Protein AF-A0A172RX46-F1 (afdb_monomer_lite)

Radius of gyration: 15.97 Å; chains: 1; bounding box: 40×30×43 Å

Structure (mmCIF, N/CA/C/O backbone):
data_AF-A0A172RX46-F1
#
_entry.id   AF-A0A172RX46-F1
#
loop_
_atom_site.group_PDB
_atom_site.id
_atom_site.type_symbol
_atom_site.label_atom_id
_atom_site.label_alt_id
_atom_site.label_comp_id
_atom_site.label_asym_id
_atom_site.label_entity_id
_atom_site.label_seq_id
_atom_site.pdbx_PDB_ins_code
_atom_site.Cartn_x
_atom_site.Cartn_y
_atom_site.Cartn_z
_atom_site.occupancy
_atom_site.B_iso_or_equiv
_atom_site.auth_seq_id
_atom_site.auth_comp_id
_atom_site.auth_asym_id
_atom_site.auth_atom_id
_atom_site.pdbx_PDB_model_num
ATOM 1 N N . MET A 1 1 ? -5.370 -1.167 21.968 1.00 82.69 1 MET A N 1
ATOM 2 C CA . MET A 1 1 ? -4.181 -1.50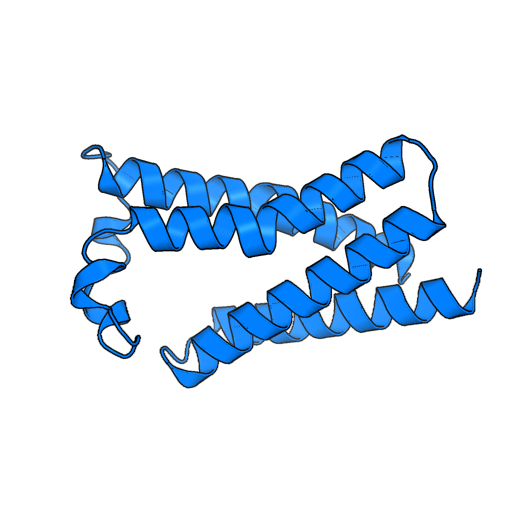6 21.149 1.00 82.69 1 MET A CA 1
ATOM 3 C C . MET A 1 1 ? -4.506 -1.566 19.650 1.00 82.69 1 MET A C 1
ATOM 5 O O . MET A 1 1 ? -3.885 -0.822 18.906 1.00 82.69 1 MET A O 1
ATOM 9 N N . ALA A 1 2 ? -5.528 -2.324 19.214 1.00 90.00 2 ALA A N 1
ATOM 10 C CA . ALA A 1 2 ? -5.932 -2.457 17.798 1.00 90.00 2 ALA A CA 1
ATOM 11 C C . ALA A 1 2 ? -6.166 -1.126 17.045 1.00 90.00 2 ALA A C 1
ATOM 13 O O . ALA A 1 2 ? -5.701 -0.969 15.918 1.00 90.00 2 ALA A O 1
ATOM 14 N N . ARG A 1 3 ? -6.812 -0.142 17.692 1.00 91.81 3 ARG A N 1
ATOM 15 C CA . ARG A 1 3 ? -7.021 1.203 17.120 1.00 91.81 3 ARG A CA 1
ATOM 16 C C . ARG A 1 3 ? -5.713 1.928 16.810 1.00 91.81 3 ARG A C 1
ATOM 18 O O . ARG A 1 3 ? -5.533 2.417 15.703 1.00 91.81 3 ARG A O 1
ATOM 25 N N . LYS A 1 4 ? -4.793 1.958 17.780 1.00 93.75 4 LYS A N 1
ATOM 26 C CA . LYS A 1 4 ? -3.480 2.606 17.633 1.00 93.75 4 LYS A CA 1
ATOM 27 C C . LYS A 1 4 ? -2.656 1.932 16.536 1.00 93.75 4 LYS A C 1
ATOM 29 O O . LYS A 1 4 ? -2.067 2.625 15.721 1.00 93.75 4 LYS A O 1
ATOM 34 N N . PHE A 1 5 ? -2.677 0.598 16.490 1.00 94.62 5 PHE A N 1
ATOM 35 C CA . PHE A 1 5 ? -1.988 -0.168 15.453 1.00 94.62 5 PHE A CA 1
ATOM 36 C C . PHE A 1 5 ? -2.542 0.116 14.051 1.00 94.62 5 PHE A C 1
ATOM 38 O O . PHE A 1 5 ? -1.775 0.431 13.152 1.00 94.62 5 PHE A O 1
ATOM 45 N N . SER A 1 6 ? -3.866 0.084 13.867 1.00 93.81 6 SER A N 1
ATOM 46 C CA . SER A 1 6 ? -4.474 0.365 12.554 1.00 93.81 6 SER A CA 1
ATOM 47 C C . SER A 1 6 ? -4.201 1.801 12.108 1.00 93.81 6 SER A C 1
ATOM 49 O O . SER A 1 6 ? -3.912 2.047 10.946 1.00 93.81 6 SER A O 1
ATOM 51 N N . TYR A 1 7 ? -4.224 2.752 13.045 1.00 95.25 7 TYR A N 1
ATOM 52 C CA . TYR A 1 7 ? -3.872 4.140 12.758 1.00 95.25 7 TYR A CA 1
ATOM 53 C C . TYR A 1 7 ? -2.400 4.300 12.351 1.00 95.25 7 TYR A C 1
ATOM 55 O O . TYR A 1 7 ? -2.109 5.006 11.390 1.00 95.25 7 TYR A O 1
ATOM 63 N N . PHE A 1 8 ? -1.485 3.609 13.039 1.00 96.62 8 PHE A N 1
ATOM 64 C CA . PHE A 1 8 ? -0.074 3.546 12.660 1.00 96.62 8 PHE A CA 1
ATOM 65 C C . PHE A 1 8 ? 0.107 2.958 11.257 1.00 96.62 8 PHE A C 1
ATOM 67 O O . PHE A 1 8 ? 0.775 3.575 10.438 1.00 96.62 8 PHE A O 1
ATOM 74 N N . MET A 1 9 ? -0.531 1.825 10.954 1.00 96.44 9 MET A N 1
ATOM 75 C CA . MET A 1 9 ? -0.455 1.190 9.633 1.00 96.44 9 MET A CA 1
ATOM 76 C C . MET A 1 9 ? -0.972 2.101 8.519 1.00 96.44 9 MET A C 1
ATOM 78 O O . MET A 1 9 ? -0.343 2.199 7.468 1.00 96.44 9 MET A O 1
ATOM 82 N N . ASN A 1 10 ? -2.071 2.817 8.770 1.00 96.50 10 ASN A N 1
ATOM 83 C CA . ASN A 1 10 ? -2.614 3.762 7.801 1.00 96.50 10 ASN A CA 1
ATOM 84 C C . ASN A 1 10 ? -1.638 4.912 7.515 1.00 96.50 10 ASN A C 1
ATOM 86 O O . ASN A 1 10 ? -1.502 5.323 6.369 1.00 96.50 10 ASN A O 1
ATOM 90 N N . TRP A 1 11 ? -0.932 5.415 8.530 1.00 96.94 11 TRP A N 1
ATOM 91 C CA . TRP A 1 11 ? 0.120 6.416 8.334 1.00 96.94 11 TRP A CA 1
ATOM 92 C C . TRP A 1 11 ? 1.350 5.846 7.634 1.00 96.94 11 TRP A C 1
ATOM 94 O O . TRP A 1 11 ? 1.847 6.453 6.690 1.00 96.94 11 TRP A O 1
ATOM 104 N N . LEU A 1 12 ? 1.813 4.675 8.067 1.00 94.88 12 LEU A N 1
ATOM 105 C CA . LEU A 1 12 ? 2.983 4.006 7.512 1.00 94.88 12 LEU A CA 1
ATOM 106 C C . LEU A 1 12 ? 2.800 3.750 6.014 1.00 94.88 12 LEU A C 1
ATOM 108 O O . LEU A 1 12 ? 3.557 4.275 5.205 1.00 94.88 12 LEU A O 1
ATOM 112 N N . ASN A 1 13 ? 1.758 3.011 5.630 1.00 93.6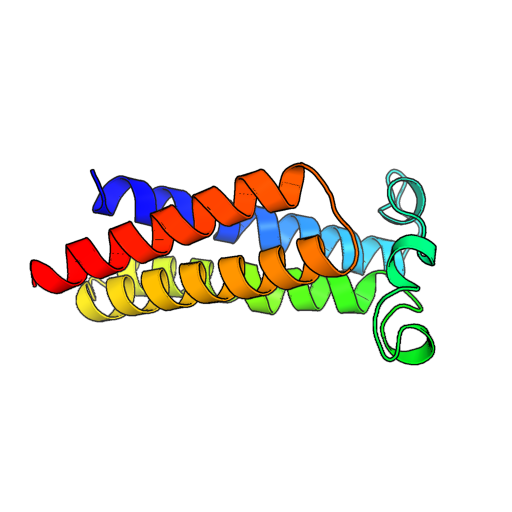9 13 ASN A N 1
ATOM 113 C CA . ASN A 1 13 ? 1.500 2.685 4.228 1.00 93.69 13 ASN A CA 1
ATOM 114 C C . ASN A 1 13 ? 0.967 3.885 3.443 1.00 93.69 13 ASN A C 1
ATOM 116 O O . ASN A 1 13 ? 1.263 4.017 2.260 1.00 93.69 13 ASN A O 1
ATOM 120 N N . GLY A 1 14 ? 0.225 4.785 4.094 1.00 93.81 14 GLY A N 1
ATOM 121 C CA . GLY A 1 14 ? -0.260 6.018 3.476 1.00 93.81 14 GLY A CA 1
ATOM 122 C C . GLY A 1 14 ? 0.848 7.016 3.133 1.00 93.81 14 GLY A C 1
ATOM 123 O O . GLY A 1 14 ? 0.605 7.904 2.327 1.00 93.81 14 GLY A O 1
ATOM 124 N N . ILE A 1 15 ? 2.051 6.874 3.700 1.00 95.06 15 ILE A N 1
ATOM 125 C CA . ILE A 1 15 ? 3.242 7.651 3.323 1.00 95.06 15 ILE A CA 1
ATOM 126 C C . ILE A 1 15 ? 4.185 6.813 2.458 1.00 95.06 15 ILE A C 1
ATOM 128 O O . ILE A 1 15 ? 4.565 7.245 1.371 1.00 95.06 15 ILE A O 1
ATOM 132 N N . LEU A 1 16 ? 4.566 5.619 2.918 1.00 94.25 16 LEU A N 1
ATOM 133 C CA . LEU A 1 16 ? 5.595 4.817 2.257 1.00 94.25 16 LEU A CA 1
ATOM 134 C C . LEU A 1 16 ? 5.160 4.345 0.872 1.00 94.25 16 LEU A C 1
ATOM 136 O O . LEU A 1 16 ? 5.935 4.481 -0.068 1.00 94.25 16 LEU A O 1
ATOM 140 N N . ALA A 1 17 ? 3.933 3.840 0.711 1.00 94.00 17 ALA A N 1
ATOM 141 C CA . ALA A 1 17 ? 3.497 3.337 -0.590 1.00 94.00 17 ALA A CA 1
ATOM 142 C C . ALA A 1 17 ? 3.406 4.456 -1.646 1.00 94.00 17 ALA A C 1
ATOM 144 O O . ALA A 1 17 ? 3.892 4.243 -2.756 1.00 94.00 17 ALA A O 1
ATOM 145 N N . PRO A 1 18 ? 2.893 5.666 -1.335 1.00 94.88 18 PRO A N 1
ATOM 146 C CA . PRO A 1 18 ? 2.983 6.784 -2.266 1.00 94.88 18 PRO A CA 1
ATOM 147 C C . PRO A 1 18 ? 4.401 7.256 -2.555 1.00 94.88 18 PRO A C 1
ATOM 149 O O . PRO A 1 18 ? 4.702 7.521 -3.712 1.00 94.88 18 PRO A O 1
ATOM 152 N N . LEU A 1 19 ? 5.272 7.358 -1.545 1.00 94.62 19 LEU A N 1
ATOM 153 C CA . LEU A 1 19 ? 6.651 7.806 -1.756 1.00 94.62 19 LEU A CA 1
ATOM 154 C C . LEU A 1 19 ? 7.438 6.813 -2.614 1.00 94.62 19 LEU A C 1
ATOM 156 O O . LEU A 1 19 ? 8.038 7.214 -3.607 1.00 94.62 19 LEU A O 1
ATOM 160 N N . CYS A 1 20 ? 7.398 5.523 -2.275 1.00 92.62 20 CYS A N 1
ATOM 161 C CA . CYS A 1 20 ? 8.049 4.475 -3.056 1.00 92.62 20 CYS A CA 1
ATOM 162 C C . CYS A 1 20 ? 7.426 4.358 -4.452 1.00 92.62 20 CYS A C 1
ATOM 164 O O . CYS A 1 20 ? 8.150 4.321 -5.440 1.00 92.62 20 CYS A O 1
ATOM 166 N N . GLY A 1 21 ? 6.094 4.383 -4.560 1.00 93.31 21 GLY A N 1
ATOM 167 C CA . GLY A 1 21 ? 5.403 4.319 -5.847 1.00 93.31 21 GLY A CA 1
ATOM 168 C C . GLY A 1 21 ? 5.735 5.506 -6.753 1.00 93.31 21 GLY A C 1
ATOM 169 O O . GLY A 1 21 ? 6.032 5.326 -7.932 1.00 93.31 21 GLY A O 1
ATOM 170 N N . ALA A 1 22 ? 5.759 6.722 -6.200 1.00 93.50 22 ALA A N 1
ATOM 171 C CA . ALA A 1 22 ? 6.153 7.928 -6.924 1.00 93.50 22 ALA A CA 1
ATOM 172 C C . ALA A 1 22 ? 7.626 7.899 -7.337 1.00 93.50 22 ALA A C 1
ATOM 174 O O . ALA A 1 22 ? 7.940 8.277 -8.462 1.00 93.50 22 ALA A O 1
ATOM 175 N N . TRP A 1 23 ? 8.517 7.410 -6.471 1.00 93.12 23 TRP A N 1
ATOM 176 C CA . TRP A 1 23 ? 9.926 7.214 -6.806 1.00 93.12 23 TRP A CA 1
ATOM 177 C C . TRP A 1 23 ? 10.088 6.249 -7.982 1.00 93.12 23 TRP A C 1
ATOM 179 O O . TRP A 1 23 ? 10.789 6.568 -8.944 1.00 93.12 23 TRP A O 1
ATOM 189 N N . MET A 1 24 ? 9.421 5.092 -7.935 1.00 92.31 24 MET A N 1
ATOM 190 C CA . MET A 1 24 ? 9.431 4.092 -9.007 1.00 92.31 24 MET A CA 1
ATOM 191 C C . MET A 1 24 ? 8.936 4.684 -10.332 1.00 92.31 24 MET A C 1
ATOM 193 O O . MET A 1 24 ? 9.591 4.528 -11.362 1.00 92.31 24 MET A O 1
ATOM 197 N N . MET A 1 25 ? 7.831 5.435 -10.299 1.00 93.88 25 MET A N 1
ATOM 198 C CA . MET A 1 25 ? 7.305 6.127 -11.479 1.00 93.88 25 MET A CA 1
ATOM 199 C C . MET A 1 25 ? 8.260 7.202 -12.005 1.00 93.88 25 MET A C 1
ATOM 201 O O . MET A 1 25 ? 8.503 7.264 -13.205 1.00 93.88 25 MET A O 1
ATOM 205 N N . ALA A 1 26 ? 8.840 8.027 -11.132 1.00 92.12 26 ALA A N 1
ATOM 206 C CA . ALA A 1 26 ? 9.783 9.066 -11.535 1.00 92.12 26 ALA A CA 1
ATOM 207 C C . ALA A 1 26 ? 11.051 8.464 -12.158 1.00 92.12 26 ALA A C 1
ATOM 209 O O . ALA A 1 26 ? 11.493 8.920 -13.206 1.00 92.12 26 ALA A O 1
ATOM 210 N N . SER A 1 27 ? 11.575 7.387 -11.571 1.00 89.88 27 SER A N 1
ATOM 211 C CA . SER A 1 27 ? 12.734 6.641 -12.083 1.00 89.88 27 SER A CA 1
ATOM 212 C C . SER A 1 27 ? 12.496 6.026 -13.464 1.00 89.88 27 SER A C 1
ATOM 214 O O . SER A 1 27 ? 13.442 5.815 -14.219 1.00 89.88 27 SER A O 1
ATOM 216 N N . ALA A 1 28 ? 11.239 5.734 -13.806 1.00 88.50 28 ALA A N 1
ATOM 217 C CA . ALA A 1 28 ? 10.864 5.253 -15.131 1.00 88.50 28 ALA A CA 1
ATOM 218 C C . ALA A 1 28 ? 10.798 6.372 -16.185 1.00 88.50 28 ALA A C 1
ATOM 220 O O . ALA A 1 28 ? 10.953 6.097 -17.371 1.00 88.50 28 ALA A O 1
ATOM 221 N N . LEU A 1 29 ? 10.552 7.619 -15.769 1.00 88.19 29 LEU A N 1
ATOM 222 C CA . LEU A 1 29 ? 10.356 8.758 -16.672 1.00 88.19 29 LEU A CA 1
ATOM 223 C C . LEU A 1 29 ? 11.610 9.621 -16.839 1.00 88.19 29 LEU A C 1
ATOM 225 O O . LEU A 1 29 ? 11.792 10.235 -17.887 1.00 88.19 29 LEU A O 1
ATOM 229 N N . VAL A 1 30 ? 12.457 9.699 -15.810 1.00 87.19 30 VAL A N 1
ATOM 230 C CA . VAL A 1 30 ? 13.660 10.538 -15.798 1.00 87.19 30 VAL A CA 1
ATOM 231 C C . VAL A 1 30 ? 14.839 9.812 -15.153 1.00 87.19 30 VAL A C 1
ATOM 233 O O . VAL A 1 30 ? 14.684 9.031 -14.215 1.00 87.19 30 VAL A O 1
ATOM 236 N N . SER A 1 31 ? 16.049 10.104 -15.632 1.00 81.88 31 SER A N 1
ATOM 237 C CA . SER A 1 31 ? 17.289 9.617 -15.026 1.00 81.88 31 SER A CA 1
ATOM 238 C C . SER A 1 31 ? 17.557 10.360 -13.715 1.00 81.88 31 SER A C 1
ATOM 240 O O . SER A 1 31 ? 18.068 11.483 -13.714 1.00 81.88 31 SER A O 1
ATOM 242 N N . LEU A 1 32 ? 17.181 9.747 -12.596 1.00 84.50 32 LEU A N 1
ATOM 243 C CA . LEU A 1 32 ? 17.473 10.270 -11.264 1.00 84.50 32 LEU A CA 1
ATOM 244 C C . LEU A 1 32 ? 18.894 9.880 -10.825 1.00 84.50 32 LEU A C 1
ATOM 246 O O . LEU A 1 32 ? 19.346 8.794 -11.177 1.00 84.50 32 LEU A O 1
ATOM 250 N N . PRO A 1 33 ? 19.575 10.702 -10.000 1.00 83.31 33 PRO A N 1
ATOM 251 C CA . PRO A 1 33 ? 20.870 10.339 -9.410 1.00 83.31 33 PRO A CA 1
ATOM 252 C C . PRO A 1 33 ? 20.813 9.074 -8.544 1.00 83.31 33 PRO A C 1
ATOM 254 O O . PRO A 1 33 ? 21.825 8.412 -8.344 1.00 83.31 33 PRO A O 1
ATOM 257 N N . LEU A 1 34 ? 19.630 8.772 -8.004 1.00 85.25 34 LEU A N 1
ATOM 258 C CA . LEU A 1 34 ? 19.329 7.550 -7.274 1.00 85.25 34 LEU A CA 1
ATOM 259 C C . LEU A 1 34 ? 18.048 6.959 -7.871 1.00 85.25 34 LEU A C 1
ATOM 261 O O . LEU A 1 34 ? 16.939 7.285 -7.443 1.00 85.25 34 LEU A O 1
ATOM 265 N N . SER A 1 35 ? 18.196 6.163 -8.928 1.00 84.12 35 SER A N 1
ATOM 266 C CA . SER A 1 35 ? 17.066 5.618 -9.675 1.00 84.12 35 SER A CA 1
ATOM 267 C C . SER A 1 35 ? 16.658 4.258 -9.135 1.00 84.12 35 SER A C 1
ATOM 269 O O . SER A 1 35 ? 17.499 3.433 -8.801 1.00 84.12 35 SER A O 1
ATOM 271 N N . TRP A 1 36 ? 15.358 3.971 -9.117 1.00 82.94 36 TRP A N 1
ATOM 272 C CA . TRP A 1 36 ? 14.872 2.624 -8.811 1.00 82.94 36 TRP A CA 1
ATOM 273 C C . TRP A 1 36 ? 15.391 1.577 -9.810 1.00 82.94 36 TRP A C 1
ATOM 275 O O . TRP A 1 36 ? 15.566 0.418 -9.444 1.00 82.94 36 TRP A O 1
ATOM 285 N N . ASN A 1 37 ? 15.708 2.002 -11.041 1.00 81.94 37 ASN A N 1
ATOM 286 C CA . ASN A 1 37 ? 16.296 1.143 -12.071 1.00 81.94 37 ASN A CA 1
ATOM 287 C C . ASN A 1 37 ? 17.672 0.588 -11.661 1.00 81.94 37 ASN A C 1
ATOM 289 O O . ASN A 1 37 ? 18.045 -0.483 -12.129 1.00 81.94 37 ASN A O 1
ATOM 293 N N . ASP A 1 38 ? 18.406 1.289 -10.787 1.00 84.56 38 ASP A N 1
ATOM 294 C CA . ASP A 1 38 ? 19.725 0.852 -10.304 1.00 84.56 38 ASP A CA 1
ATOM 295 C C . ASP A 1 38 ? 19.607 -0.180 -9.172 1.00 84.56 38 ASP A C 1
ATOM 297 O O . ASP A 1 38 ? 20.499 -1.000 -8.965 1.00 84.56 38 ASP A O 1
ATOM 301 N N . TRP A 1 39 ? 18.504 -0.132 -8.420 1.00 81.06 39 TRP A N 1
ATOM 302 C CA . TRP A 1 39 ? 18.272 -0.968 -7.239 1.00 81.06 39 TRP A CA 1
ATOM 303 C C . TRP A 1 39 ? 17.522 -2.252 -7.569 1.00 81.06 39 TRP A C 1
ATOM 305 O O . TRP A 1 39 ? 17.686 -3.256 -6.875 1.00 81.06 39 TRP A O 1
ATOM 315 N N . MET A 1 40 ? 16.681 -2.218 -8.601 1.00 83.25 40 MET A N 1
ATOM 316 C CA . MET A 1 40 ? 15.831 -3.336 -8.968 1.00 83.25 40 MET A CA 1
ATOM 317 C C . MET A 1 40 ? 15.818 -3.509 -10.490 1.00 83.25 40 MET A C 1
ATOM 319 O O . MET A 1 40 ? 15.248 -2.677 -11.197 1.00 83.25 40 MET A O 1
ATOM 323 N N . PRO A 1 41 ? 16.451 -4.567 -11.023 1.00 85.81 41 PRO A N 1
ATOM 324 C CA . PRO A 1 41 ? 16.424 -4.825 -12.453 1.00 85.81 41 PRO A CA 1
ATOM 325 C C . PRO A 1 41 ? 15.017 -5.249 -12.884 1.00 85.81 41 PRO A C 1
ATOM 327 O O . PRO A 1 41 ? 14.333 -5.982 -12.170 1.00 85.81 41 PRO A O 1
ATOM 330 N N . LEU A 1 42 ? 14.607 -4.847 -14.090 1.00 84.75 42 LEU A N 1
ATOM 331 C CA . LEU A 1 42 ? 13.290 -5.198 -14.639 1.00 84.75 42 LEU A CA 1
ATOM 332 C C . LEU A 1 42 ? 13.088 -6.713 -14.796 1.00 84.75 42 LEU A C 1
ATOM 334 O O . LEU A 1 42 ? 11.955 -7.172 -14.720 1.00 84.75 42 LEU A O 1
ATOM 338 N N . SER A 1 43 ? 14.173 -7.488 -14.914 1.00 84.38 43 SER A N 1
ATOM 339 C CA . SER A 1 43 ? 14.132 -8.958 -14.974 1.00 84.38 43 SER A CA 1
ATOM 340 C C . SER A 1 43 ? 13.507 -9.603 -13.735 1.00 84.38 43 SER A C 1
ATOM 342 O O . SER A 1 43 ? 13.118 -10.766 -13.752 1.00 84.38 43 SER A O 1
ATOM 344 N N . ILE A 1 44 ? 13.392 -8.865 -12.624 1.00 84.94 44 ILE A N 1
ATOM 345 C CA . ILE A 1 44 ? 12.669 -9.354 -11.449 1.00 84.94 44 ILE A CA 1
ATOM 346 C C . ILE A 1 44 ? 11.185 -9.605 -11.760 1.00 84.94 44 ILE A C 1
ATOM 348 O O . ILE A 1 44 ? 10.541 -10.395 -11.077 1.00 84.94 44 ILE A O 1
ATOM 352 N N . TYR A 1 45 ? 10.646 -8.942 -12.786 1.00 85.62 45 TYR A N 1
ATOM 353 C CA . TYR A 1 45 ? 9.250 -9.025 -13.188 1.00 85.62 45 TYR A CA 1
ATOM 354 C C . TYR A 1 45 ? 8.959 -10.100 -14.233 1.00 85.62 45 TYR A C 1
ATOM 356 O O . TYR A 1 45 ? 7.788 -10.342 -14.501 1.00 85.62 45 TYR A O 1
ATOM 364 N N . ASP A 1 46 ? 9.969 -10.783 -14.774 1.00 86.62 46 ASP A N 1
ATOM 365 C CA . ASP A 1 46 ? 9.798 -11.861 -15.761 1.00 86.62 46 ASP A CA 1
ATOM 366 C C . ASP A 1 46 ? 8.781 -12.947 -15.335 1.00 86.62 46 ASP A C 1
ATOM 368 O O . ASP A 1 46 ? 8.045 -13.449 -16.189 1.00 86.62 46 ASP A O 1
ATOM 372 N N . PRO A 1 47 ? 8.647 -13.301 -14.034 1.00 86.75 47 PRO A N 1
ATOM 373 C CA . PRO A 1 47 ? 7.624 -14.246 -13.585 1.00 86.75 47 PRO A CA 1
ATOM 374 C C . PRO A 1 47 ? 6.180 -13.732 -13.704 1.00 86.75 47 PRO A C 1
ATOM 376 O O . PRO A 1 47 ? 5.244 -14.529 -13.606 1.00 86.75 47 PRO A O 1
ATOM 379 N N . PHE A 1 48 ? 5.959 -12.422 -13.870 1.00 84.50 48 PHE A N 1
ATOM 380 C CA . PHE A 1 48 ? 4.614 -11.863 -13.972 1.00 84.50 48 PHE A CA 1
ATOM 381 C C . PHE A 1 48 ? 3.984 -12.143 -15.345 1.00 84.50 48 PHE A C 1
ATOM 383 O O . PHE A 1 48 ? 4.629 -12.005 -16.392 1.00 84.50 48 PHE A O 1
ATOM 390 N N . PRO A 1 49 ? 2.677 -12.467 -15.378 1.00 82.12 49 PRO A N 1
ATOM 391 C CA . PRO A 1 49 ? 1.949 -12.518 -16.634 1.00 82.12 49 PRO A CA 1
ATOM 392 C C . PRO A 1 49 ? 1.925 -11.121 -17.268 1.00 82.12 49 PRO A C 1
ATOM 394 O O . PRO A 1 49 ? 1.720 -10.121 -16.579 1.00 82.12 49 PRO A O 1
ATOM 397 N N . PHE A 1 50 ? 2.101 -11.058 -18.590 1.00 81.38 50 PHE A N 1
ATOM 398 C CA . PHE A 1 50 ? 2.150 -9.805 -19.357 1.00 81.38 50 PHE A CA 1
ATOM 399 C C . PHE A 1 50 ? 3.301 -8.856 -18.961 1.00 81.38 50 PHE A C 1
ATOM 401 O O . PHE A 1 50 ? 3.160 -7.634 -19.094 1.00 81.38 50 PHE A O 1
ATOM 408 N N . HIS A 1 51 ? 4.441 -9.395 -18.500 1.00 83.81 51 HIS A N 1
ATOM 409 C CA . HIS A 1 51 ? 5.634 -8.594 -18.192 1.00 83.81 51 HIS A CA 1
ATOM 410 C C . HIS A 1 51 ? 6.089 -7.730 -19.378 1.00 83.81 51 HIS A C 1
ATOM 412 O O . HIS A 1 51 ? 6.379 -6.549 -19.197 1.00 83.81 51 HIS A O 1
ATOM 418 N N . ASP A 1 52 ? 5.976 -8.256 -20.597 1.00 81.06 52 ASP A N 1
ATOM 419 C CA . ASP A 1 52 ? 6.293 -7.556 -21.850 1.00 81.06 52 ASP A CA 1
ATOM 420 C C . ASP A 1 52 ? 5.446 -6.301 -22.122 1.00 81.06 52 ASP A C 1
ATOM 422 O O . ASP A 1 52 ? 5.799 -5.479 -22.965 1.00 81.06 52 ASP A O 1
ATOM 426 N N . VAL A 1 53 ? 4.305 -6.148 -21.440 1.00 82.19 53 VAL A N 1
ATOM 427 C CA . VAL A 1 53 ? 3.385 -5.016 -21.631 1.00 82.19 53 VAL A CA 1
ATOM 428 C C . VAL A 1 53 ? 3.472 -4.049 -20.457 1.00 82.19 53 VAL A C 1
ATOM 430 O O . VAL A 1 53 ? 3.688 -2.852 -20.650 1.00 82.19 53 VAL A O 1
ATOM 433 N N . PHE A 1 54 ? 3.310 -4.556 -19.233 1.00 80.25 54 PHE A N 1
ATOM 434 C CA . PHE A 1 54 ? 3.197 -3.716 -18.038 1.00 80.25 54 PHE A CA 1
ATOM 435 C C . PHE A 1 54 ? 4.520 -3.513 -17.300 1.00 80.25 54 PHE A C 1
ATOM 437 O O . PHE A 1 54 ? 4.660 -2.539 -16.571 1.00 80.25 54 PHE A O 1
ATOM 444 N N . PHE A 1 55 ? 5.509 -4.380 -17.495 1.00 84.44 55 PHE A N 1
ATOM 445 C CA . PHE A 1 55 ? 6.755 -4.358 -16.726 1.00 84.44 55 PHE A CA 1
ATOM 446 C C . PHE A 1 55 ? 7.972 -3.977 -17.582 1.00 84.44 55 PHE A C 1
ATOM 448 O O . PHE A 1 55 ? 9.116 -4.207 -17.205 1.00 84.44 55 PHE A O 1
ATOM 455 N N . THR A 1 56 ? 7.726 -3.282 -18.696 1.00 82.25 56 THR A N 1
ATOM 456 C CA . THR A 1 56 ? 8.753 -2.624 -19.526 1.00 82.25 56 THR A CA 1
ATOM 457 C C . THR A 1 56 ? 9.401 -1.420 -18.835 1.00 82.25 56 THR A C 1
ATOM 459 O O . THR A 1 56 ? 10.433 -0.921 -19.277 1.00 82.25 56 THR A O 1
ATOM 462 N N . SER A 1 57 ? 8.799 -0.935 -17.745 1.00 87.56 57 SER A N 1
ATOM 463 C CA . SER A 1 57 ? 9.340 0.115 -16.886 1.00 87.56 57 SER A CA 1
ATOM 464 C C . SER A 1 57 ? 8.756 0.021 -15.473 1.00 87.56 57 SER A C 1
ATOM 466 O O . SER A 1 57 ? 7.686 -0.552 -15.262 1.00 87.56 57 SER A O 1
ATOM 468 N N . HIS A 1 58 ? 9.407 0.664 -14.500 1.00 88.19 58 HIS A N 1
ATOM 469 C CA . HIS A 1 58 ? 8.923 0.752 -13.114 1.00 88.19 58 HIS A CA 1
ATOM 470 C C . HIS A 1 58 ? 7.685 1.648 -12.929 1.00 88.19 58 HIS A C 1
ATOM 472 O O . HIS A 1 58 ? 7.181 1.780 -11.811 1.00 88.19 58 HIS A O 1
ATOM 478 N N . PHE A 1 59 ? 7.160 2.238 -14.009 1.00 91.62 59 PHE A N 1
ATOM 479 C CA . PHE A 1 59 ? 6.003 3.123 -13.948 1.00 91.62 59 PHE A CA 1
ATOM 480 C C . PHE A 1 59 ? 4.747 2.397 -13.460 1.00 91.62 59 PHE A C 1
ATOM 482 O O . PHE A 1 59 ? 4.140 2.804 -12.471 1.00 91.62 59 PHE A O 1
ATOM 489 N N . TRP A 1 60 ? 4.371 1.294 -14.110 1.00 91.44 60 TRP A N 1
ATOM 490 C CA . TRP A 1 60 ? 3.154 0.565 -13.749 1.00 91.44 60 TRP A CA 1
ATOM 491 C C . TRP A 1 60 ? 3.224 -0.087 -12.366 1.00 91.44 60 TRP A C 1
ATOM 493 O O . TRP A 1 60 ? 2.257 0.063 -11.616 1.00 91.44 60 TRP A O 1
ATOM 503 N N . PRO A 1 61 ? 4.336 -0.732 -11.962 1.00 90.56 61 PRO A N 1
ATOM 504 C CA . PRO A 1 61 ? 4.472 -1.241 -10.599 1.00 90.56 61 PRO A CA 1
ATOM 505 C C . PRO A 1 61 ? 4.395 -0.132 -9.543 1.00 90.56 61 PRO A C 1
ATOM 507 O O . PRO A 1 61 ? 3.722 -0.301 -8.526 1.00 90.56 61 PRO A O 1
ATOM 510 N N . GLY A 1 62 ? 5.016 1.026 -9.798 1.00 92.44 62 GLY A N 1
ATOM 511 C CA . GLY A 1 62 ? 4.949 2.179 -8.901 1.00 92.44 62 GLY A CA 1
ATOM 512 C C . GLY A 1 62 ? 3.533 2.743 -8.765 1.00 92.44 62 GLY A C 1
ATOM 513 O O . GLY A 1 62 ? 3.068 3.019 -7.655 1.00 92.44 62 GLY A O 1
ATOM 514 N N . LEU A 1 63 ? 2.808 2.843 -9.882 1.00 94.19 63 LEU A N 1
ATOM 515 C CA . LEU A 1 63 ? 1.405 3.248 -9.891 1.00 94.19 63 LEU A CA 1
ATOM 516 C C . LEU A 1 63 ? 0.526 2.240 -9.140 1.00 94.19 63 LEU A C 1
ATOM 518 O O . LEU A 1 63 ? -0.317 2.635 -8.335 1.00 94.19 63 LEU A O 1
ATOM 522 N N . ALA A 1 64 ? 0.741 0.943 -9.359 1.00 93.44 64 ALA A N 1
ATOM 523 C CA . ALA A 1 64 ? 0.015 -0.111 -8.665 1.00 93.44 64 ALA A CA 1
ATOM 524 C C . ALA A 1 64 ? 0.269 -0.063 -7.150 1.00 93.44 64 ALA A C 1
ATOM 526 O O . ALA A 1 64 ? -0.684 -0.143 -6.377 1.00 93.44 64 ALA A O 1
ATOM 527 N N . LEU A 1 65 ? 1.513 0.157 -6.710 1.00 93.88 65 LEU A N 1
ATOM 528 C CA . LEU A 1 65 ? 1.852 0.301 -5.291 1.00 93.88 65 LEU A CA 1
ATOM 529 C C . LEU A 1 65 ? 1.120 1.493 -4.654 1.00 93.88 65 LEU A C 1
ATOM 531 O O . LEU A 1 65 ? 0.509 1.359 -3.589 1.00 93.88 65 LEU A O 1
ATOM 535 N N . LEU A 1 66 ? 1.121 2.644 -5.333 1.00 95.31 66 LEU A N 1
ATOM 536 C CA . LEU A 1 66 ? 0.395 3.837 -4.900 1.00 95.31 66 LEU A CA 1
ATOM 537 C C . LEU A 1 66 ? -1.111 3.562 -4.771 1.00 95.31 66 LEU A C 1
ATOM 539 O O . LEU A 1 66 ? -1.709 3.890 -3.745 1.00 95.31 66 LEU A O 1
ATOM 543 N N . LEU A 1 67 ? -1.729 2.972 -5.795 1.00 94.25 67 LEU A N 1
ATOM 544 C CA . LEU A 1 67 ? -3.180 2.783 -5.855 1.00 94.25 67 LEU A CA 1
ATOM 545 C C . LEU A 1 67 ? -3.679 1.660 -4.941 1.00 94.25 67 LEU A C 1
ATOM 547 O O . LEU A 1 67 ? -4.706 1.821 -4.288 1.00 94.25 67 LEU A O 1
ATOM 551 N N . VAL A 1 68 ? -2.972 0.533 -4.884 1.00 93.81 68 VAL A N 1
ATOM 552 C CA . VAL A 1 68 ? -3.408 -0.657 -4.140 1.00 93.81 68 VAL A CA 1
ATOM 553 C C . VAL A 1 68 ? -3.057 -0.548 -2.661 1.00 93.81 68 VAL A C 1
ATOM 555 O O . VAL A 1 68 ? -3.846 -0.964 -1.821 1.00 93.81 68 VAL A O 1
ATOM 558 N N . ASN A 1 69 ? -1.907 0.037 -2.315 1.00 94.44 69 ASN A N 1
ATOM 559 C CA . ASN A 1 69 ? -1.465 0.123 -0.922 1.00 94.44 69 ASN A CA 1
ATOM 560 C C . ASN A 1 69 ? -1.530 1.545 -0.357 1.00 94.44 69 ASN A C 1
ATOM 562 O O . ASN A 1 69 ? -1.912 1.720 0.797 1.00 94.44 69 ASN A O 1
ATOM 566 N N . GLY A 1 70 ? -1.219 2.580 -1.136 1.00 94.31 70 GLY A N 1
ATOM 567 C CA . GLY A 1 70 ? -1.254 3.963 -0.648 1.00 94.31 70 GLY A CA 1
ATOM 568 C C . GLY A 1 70 ? -2.674 4.490 -0.451 1.00 94.31 70 GLY A C 1
ATOM 569 O O . GLY A 1 70 ? -3.073 4.835 0.663 1.00 94.31 70 GLY A O 1
ATOM 570 N N . VAL A 1 71 ? -3.460 4.522 -1.529 1.00 96.38 71 VAL A N 1
ATOM 571 C CA . VAL A 1 71 ? -4.795 5.143 -1.559 1.00 96.38 71 VAL A CA 1
ATOM 572 C C . VAL A 1 71 ? -5.741 4.620 -0.466 1.00 96.38 71 VAL A C 1
ATOM 574 O O . VAL A 1 71 ? -6.317 5.455 0.234 1.00 96.38 71 VAL A O 1
ATOM 577 N N . PRO A 1 72 ? -5.893 3.304 -0.218 1.00 96.56 72 PRO A N 1
ATOM 578 C CA . PRO A 1 72 ? -6.808 2.816 0.817 1.00 96.56 72 PRO A CA 1
ATOM 579 C C . PRO A 1 72 ? -6.425 3.296 2.219 1.00 96.56 72 PRO A C 1
ATOM 581 O O . PRO A 1 72 ? -7.295 3.648 3.016 1.00 96.56 72 PRO A O 1
ATOM 584 N N . ASN A 1 73 ? -5.123 3.357 2.510 1.00 96.44 73 ASN A N 1
ATOM 585 C CA . ASN A 1 73 ? -4.606 3.829 3.791 1.00 96.44 73 ASN A CA 1
ATOM 586 C C . ASN A 1 73 ? -4.801 5.349 3.949 1.00 96.44 73 ASN A C 1
ATOM 588 O O . ASN A 1 73 ? -5.218 5.807 5.015 1.00 96.44 73 ASN A O 1
ATOM 592 N N . ILE A 1 74 ? -4.613 6.128 2.878 1.00 96.94 74 ILE A N 1
ATOM 593 C CA . ILE A 1 74 ? -4.890 7.575 2.859 1.00 96.94 74 ILE A CA 1
ATOM 594 C C . ILE A 1 74 ? -6.385 7.851 3.048 1.00 96.94 74 ILE A C 1
ATOM 596 O O . ILE A 1 74 ? -6.756 8.700 3.860 1.00 96.94 74 ILE A O 1
ATOM 600 N N . ILE A 1 75 ? -7.262 7.117 2.353 1.00 96.94 75 ILE A N 1
ATOM 601 C CA . ILE A 1 75 ? -8.713 7.262 2.520 1.00 96.94 75 ILE A CA 1
ATOM 602 C C . ILE A 1 75 ? -9.110 6.915 3.957 1.00 96.94 75 ILE A C 1
ATOM 604 O O . ILE A 1 75 ? -9.894 7.646 4.564 1.00 96.94 75 ILE A O 1
ATOM 608 N N . ALA A 1 76 ? -8.529 5.865 4.545 1.00 95.62 76 ALA A N 1
ATOM 609 C CA . ALA A 1 76 ? -8.766 5.531 5.944 1.00 95.62 76 ALA A CA 1
ATOM 610 C C . ALA A 1 76 ? -8.415 6.708 6.878 1.00 95.62 76 ALA A C 1
ATOM 612 O O . ALA A 1 76 ? -9.199 7.034 7.771 1.00 95.62 76 ALA A O 1
ATOM 613 N N . LEU A 1 77 ? -7.280 7.385 6.663 1.00 96.62 77 LEU A N 1
ATOM 614 C CA . LEU A 1 77 ? -6.902 8.581 7.430 1.00 96.62 77 LEU A CA 1
ATOM 615 C C . LEU A 1 77 ? -7.874 9.747 7.212 1.00 96.62 77 LEU A C 1
ATOM 617 O O . LEU A 1 77 ? -8.291 10.384 8.180 1.00 96.62 77 LEU A O 1
ATOM 621 N N . ALA A 1 78 ? -8.274 10.003 5.966 1.00 96.69 78 ALA A N 1
ATOM 622 C CA . ALA A 1 78 ? -9.194 11.085 5.618 1.00 96.69 78 ALA A CA 1
ATOM 623 C C . ALA A 1 78 ? -10.598 10.884 6.210 1.00 96.69 78 ALA A C 1
ATOM 625 O O . ALA A 1 78 ? -11.257 11.829 6.635 1.00 96.69 78 ALA A O 1
ATOM 626 N N . VAL A 1 79 ? -11.077 9.643 6.261 1.00 96.12 79 VAL A N 1
ATOM 627 C CA . VAL A 1 79 ? -12.364 9.307 6.878 1.00 96.12 79 VAL A CA 1
ATOM 628 C C . VAL A 1 79 ? -12.276 9.393 8.404 1.00 96.12 79 VAL A C 1
ATOM 630 O O . VAL A 1 79 ? -13.206 9.887 9.047 1.00 96.12 79 VAL A O 1
ATOM 633 N N . LYS A 1 80 ? -11.139 8.990 8.989 1.00 94.00 80 LYS A N 1
ATOM 634 C CA . LYS A 1 80 ? -10.882 9.127 10.428 1.00 94.00 80 LYS A CA 1
ATOM 635 C C . LYS A 1 80 ? -10.860 10.588 10.874 1.00 94.00 80 LYS A C 1
ATOM 637 O O . LYS A 1 80 ? -11.443 10.899 11.910 1.00 94.00 80 LYS A O 1
ATOM 642 N N . SER A 1 81 ? -10.232 11.482 10.107 1.00 93.06 81 SER A N 1
ATOM 643 C CA . SER A 1 81 ? -10.179 12.917 10.431 1.00 93.06 81 SER A CA 1
ATOM 644 C C . SER A 1 81 ? -11.548 13.599 10.353 1.00 93.06 81 SER A C 1
ATOM 646 O O . SER A 1 81 ? -11.786 14.576 11.056 1.00 93.06 81 SER A O 1
ATOM 648 N N . ARG A 1 82 ? -12.481 13.040 9.573 1.00 94.31 82 ARG A N 1
ATOM 649 C CA . ARG A 1 82 ? -13.892 13.460 9.514 1.00 94.31 82 ARG A CA 1
ATOM 650 C C . ARG A 1 82 ? -14.759 12.884 10.642 1.00 94.31 82 ARG A C 1
ATOM 652 O O . ARG A 1 82 ? -15.964 13.111 10.649 1.00 94.31 82 ARG A O 1
ATOM 659 N N . GLY A 1 83 ? -14.183 12.115 11.569 1.00 92.50 83 GLY A N 1
ATOM 660 C CA . GLY A 1 83 ? -14.896 11.540 12.714 1.00 92.50 83 GLY A CA 1
ATOM 661 C C . GLY A 1 83 ? -15.782 10.330 12.394 1.00 92.50 83 GLY A C 1
ATOM 662 O O . GLY A 1 83 ? -16.527 9.881 13.262 1.00 92.50 83 GLY A O 1
ATOM 663 N N . ASN A 1 84 ? -15.711 9.768 11.181 1.00 93.38 84 ASN A N 1
ATOM 664 C CA . ASN A 1 84 ? -16.527 8.615 10.799 1.00 93.38 84 ASN A CA 1
ATOM 665 C C . ASN A 1 84 ? -15.819 7.293 11.151 1.00 93.38 84 ASN A C 1
ATOM 667 O O . ASN A 1 84 ? -15.067 6.725 10.356 1.00 93.38 84 ASN A O 1
ATOM 671 N N . GLU A 1 85 ? -16.059 6.808 12.370 1.00 92.25 85 GLU A N 1
ATOM 672 C CA . GLU A 1 85 ? -15.378 5.630 12.924 1.00 92.25 85 GLU A CA 1
ATOM 673 C C . GLU A 1 85 ? -15.696 4.334 12.163 1.00 92.25 85 GLU A C 1
ATOM 675 O O . GLU A 1 85 ? -14.799 3.527 11.912 1.00 92.25 85 GLU A O 1
ATOM 680 N N . SER A 1 86 ? -16.956 4.129 11.770 1.00 93.38 86 SER A N 1
ATOM 681 C CA . SER A 1 86 ? -17.386 2.900 11.094 1.00 93.38 86 SER A CA 1
ATOM 682 C C . SER A 1 86 ? -16.767 2.780 9.703 1.00 93.38 86 SER A C 1
ATOM 684 O O . SER A 1 86 ? -16.229 1.726 9.351 1.00 93.38 86 SER A O 1
ATOM 686 N N . ALA A 1 87 ? -16.759 3.874 8.939 1.00 95.25 87 ALA A N 1
ATOM 687 C CA . ALA A 1 87 ? -16.117 3.909 7.635 1.00 95.25 87 ALA A CA 1
ATOM 688 C C . ALA A 1 87 ? -14.587 3.810 7.755 1.00 95.25 87 ALA A C 1
ATOM 690 O O . ALA A 1 87 ? -13.964 3.119 6.951 1.00 95.25 87 ALA A O 1
ATOM 691 N N . TRP A 1 88 ? -13.970 4.410 8.782 1.00 96.81 88 TRP A N 1
ATOM 692 C CA . TRP A 1 88 ? -12.537 4.231 9.039 1.00 96.81 88 TRP A CA 1
ATOM 693 C C . TRP A 1 88 ? -12.181 2.756 9.272 1.00 96.81 88 TRP A C 1
ATOM 695 O O . TRP A 1 88 ? -11.228 2.256 8.674 1.00 96.81 88 TRP A O 1
ATOM 705 N N . ILE A 1 89 ? -12.959 2.038 10.088 1.00 95.50 89 ILE A N 1
ATOM 706 C CA . ILE A 1 89 ? -12.734 0.610 10.361 1.00 95.50 89 ILE A CA 1
ATOM 707 C C . ILE A 1 89 ? -12.887 -0.229 9.085 1.00 95.50 89 ILE A C 1
ATOM 709 O O . ILE A 1 89 ? -12.081 -1.133 8.854 1.00 95.50 89 ILE A O 1
ATOM 713 N N . ALA A 1 90 ? -13.868 0.085 8.234 1.00 96.50 90 ALA A N 1
ATOM 714 C CA . ALA A 1 90 ? -14.037 -0.584 6.944 1.00 96.50 90 ALA A CA 1
ATOM 715 C C . ALA A 1 90 ? -12.817 -0.381 6.030 1.00 96.50 90 ALA A C 1
ATOM 717 O O . ALA A 1 90 ? -12.285 -1.353 5.495 1.00 96.50 90 ALA A O 1
ATOM 718 N N . TRP A 1 91 ? -12.312 0.851 5.918 1.00 97.31 91 TRP A N 1
ATOM 719 C CA . TRP A 1 91 ? -11.115 1.143 5.126 1.00 97.31 91 TRP A CA 1
ATOM 720 C C . TRP A 1 91 ? -9.841 0.512 5.699 1.00 97.31 91 TRP A C 1
ATOM 722 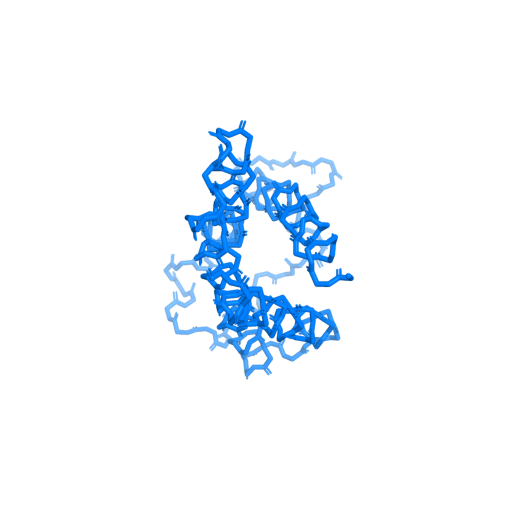O O . TRP A 1 91 ? -9.003 0.062 4.926 1.00 97.31 91 TRP A O 1
ATOM 732 N N . CYS A 1 92 ? -9.717 0.376 7.025 1.00 96.25 92 CYS A N 1
ATOM 733 C CA . CYS A 1 92 ? -8.622 -0.395 7.631 1.00 96.25 92 CYS A CA 1
ATOM 734 C C . CYS A 1 92 ? -8.655 -1.872 7.209 1.00 96.25 92 CYS A C 1
ATOM 736 O O . CYS A 1 92 ? -7.606 -2.463 6.960 1.00 96.25 92 CYS A O 1
ATOM 738 N N . ALA A 1 93 ? -9.847 -2.474 7.129 1.00 96.75 93 ALA A N 1
ATOM 739 C CA . ALA A 1 93 ? -9.990 -3.857 6.680 1.00 96.75 93 ALA A CA 1
ATOM 740 C C . ALA A 1 93 ? -9.636 -4.003 5.193 1.00 96.75 93 ALA A C 1
ATOM 742 O O . ALA A 1 93 ? -8.893 -4.914 4.838 1.00 96.75 93 ALA A O 1
ATOM 743 N N . ILE A 1 94 ? -10.114 -3.084 4.345 1.00 97.25 94 ILE A N 1
ATOM 744 C CA . ILE A 1 94 ? -9.791 -3.060 2.909 1.00 97.25 94 ILE A CA 1
ATOM 745 C C . ILE A 1 94 ? -8.281 -2.905 2.702 1.00 97.25 94 ILE A C 1
ATOM 747 O O . ILE A 1 94 ? -7.693 -3.691 1.966 1.00 97.25 94 ILE A O 1
ATOM 751 N N . ALA A 1 95 ? -7.644 -1.956 3.393 1.00 96.50 95 ALA A N 1
ATOM 752 C CA . ALA A 1 95 ? -6.201 -1.742 3.324 1.00 96.50 95 ALA A CA 1
ATOM 753 C C . ALA A 1 95 ? -5.405 -2.992 3.735 1.00 96.50 95 ALA A C 1
ATOM 755 O O . ALA A 1 95 ? -4.467 -3.377 3.041 1.00 96.50 95 ALA A O 1
ATOM 756 N N . GLY A 1 96 ? -5.812 -3.667 4.818 1.00 96.25 96 GLY A N 1
ATOM 757 C CA . GLY A 1 96 ? -5.194 -4.925 5.242 1.00 96.25 96 GLY A CA 1
ATOM 758 C C . GLY A 1 96 ? -5.356 -6.050 4.212 1.00 96.25 96 GLY A C 1
ATOM 759 O O . GLY A 1 96 ? -4.397 -6.762 3.932 1.00 96.25 96 GLY A O 1
ATOM 760 N N . ILE A 1 97 ? -6.541 -6.192 3.606 1.00 97.19 97 ILE A N 1
ATOM 761 C CA . ILE A 1 97 ? -6.797 -7.187 2.549 1.00 97.19 97 ILE A CA 1
ATOM 762 C C . ILE A 1 97 ? -5.956 -6.895 1.304 1.00 97.19 97 ILE A C 1
ATOM 764 O O . ILE A 1 97 ? -5.349 -7.809 0.756 1.00 97.19 97 ILE A O 1
ATOM 768 N N . MET A 1 98 ? -5.895 -5.637 0.866 1.00 96.44 98 MET A N 1
ATOM 769 C CA . MET A 1 98 ? -5.103 -5.245 -0.300 1.00 96.44 98 MET A CA 1
ATOM 770 C C . MET A 1 98 ? -3.611 -5.509 -0.085 1.00 96.44 98 MET A C 1
ATOM 772 O O . MET A 1 98 ? -2.968 -6.073 -0.968 1.00 96.44 98 MET A O 1
ATOM 776 N N . LEU A 1 99 ? -3.089 -5.214 1.110 1.00 95.69 99 LEU A N 1
ATOM 777 C CA . LEU A 1 99 ? -1.703 -5.520 1.464 1.00 95.69 99 LEU A CA 1
ATOM 778 C C . LEU A 1 99 ? -1.429 -7.031 1.490 1.00 95.69 99 LEU A C 1
ATOM 780 O O . LEU A 1 99 ? -0.378 -7.479 1.035 1.00 95.69 99 LEU A O 1
ATOM 784 N N . LEU A 1 100 ? -2.377 -7.834 1.979 1.00 96.88 100 LEU A N 1
ATOM 785 C CA . LEU A 1 100 ? -2.276 -9.295 1.931 1.00 96.88 100 LEU A CA 1
ATOM 786 C C . LEU A 1 100 ? -2.258 -9.817 0.493 1.00 96.88 100 LEU A C 1
ATOM 788 O O . LEU A 1 100 ? -1.398 -10.620 0.156 1.00 96.88 100 LEU A O 1
ATOM 792 N N . ILE A 1 101 ? -3.168 -9.351 -0.364 1.00 95.44 101 ILE A N 1
ATOM 793 C CA . ILE A 1 101 ? -3.215 -9.769 -1.774 1.00 95.44 101 ILE A CA 1
ATOM 794 C C . ILE A 1 101 ? -1.912 -9.393 -2.486 1.00 95.44 101 ILE A C 1
ATOM 796 O O . ILE A 1 101 ? -1.334 -10.225 -3.188 1.00 95.44 101 ILE A O 1
ATOM 800 N N . TRP A 1 102 ? -1.425 -8.168 -2.268 1.00 94.25 102 TRP A N 1
ATOM 801 C CA . TRP A 1 102 ? -0.154 -7.690 -2.810 1.00 94.25 102 TRP A CA 1
ATOM 802 C C . TRP A 1 102 ? 1.009 -8.594 -2.391 1.00 94.25 102 TRP A C 1
ATOM 804 O O . TRP A 1 102 ? 1.714 -9.138 -3.235 1.00 94.25 102 TRP A O 1
ATOM 814 N N . THR A 1 103 ? 1.168 -8.819 -1.087 1.00 94.56 103 THR A N 1
ATOM 815 C CA . THR A 1 103 ? 2.297 -9.589 -0.545 1.00 94.56 103 THR A CA 1
ATOM 816 C C . THR A 1 103 ? 2.217 -11.079 -0.857 1.00 94.56 103 THR A C 1
ATOM 818 O O . THR A 1 103 ? 3.255 -11.688 -1.070 1.00 94.56 103 THR A O 1
ATOM 821 N N . ILE A 1 104 ? 1.025 -11.678 -0.956 1.00 94.62 104 ILE A N 1
ATOM 822 C CA . ILE A 1 104 ? 0.873 -13.054 -1.459 1.00 94.62 104 ILE A CA 1
ATOM 823 C C . ILE A 1 104 ? 1.342 -13.133 -2.913 1.00 94.62 104 ILE A C 1
ATOM 825 O O . ILE A 1 104 ? 2.077 -14.050 -3.264 1.00 94.62 104 ILE A O 1
ATOM 829 N N . THR A 1 105 ? 0.942 -12.170 -3.747 1.00 91.19 105 THR A N 1
ATOM 830 C CA . THR A 1 105 ? 1.342 -12.126 -5.161 1.00 91.19 105 THR A CA 1
ATOM 831 C C . THR A 1 105 ? 2.859 -12.011 -5.289 1.00 91.19 105 THR A C 1
ATOM 833 O O . THR A 1 105 ? 3.473 -12.793 -6.012 1.00 91.19 105 THR A O 1
ATOM 836 N N . GLU A 1 106 ? 3.478 -11.104 -4.527 1.00 90.50 106 GLU A N 1
ATOM 837 C CA . GLU A 1 106 ? 4.937 -10.995 -4.461 1.00 90.50 106 GLU A CA 1
ATOM 838 C C . GLU A 1 106 ? 5.582 -12.280 -3.942 1.00 90.50 106 GLU A C 1
ATOM 840 O O . GLU A 1 106 ? 6.512 -12.762 -4.559 1.00 90.50 106 GLU A O 1
ATOM 845 N N . LEU A 1 107 ? 5.089 -12.896 -2.866 1.00 92.44 107 LEU A N 1
ATOM 846 C CA . LEU A 1 107 ? 5.694 -14.118 -2.321 1.00 92.44 107 LEU A CA 1
ATOM 847 C C . LEU A 1 107 ? 5.601 -15.322 -3.264 1.00 92.44 107 LEU A C 1
ATOM 849 O O . LEU A 1 107 ? 6.466 -16.193 -3.208 1.00 92.44 107 LEU A O 1
ATOM 853 N N . VAL A 1 108 ? 4.568 -15.385 -4.107 1.00 90.94 108 VAL A N 1
ATOM 854 C CA . VAL A 1 108 ? 4.395 -16.452 -5.103 1.00 90.94 108 VAL A CA 1
ATOM 855 C C . VAL A 1 108 ? 5.305 -16.241 -6.314 1.00 90.94 108 VAL A C 1
ATOM 857 O O . VAL A 1 108 ? 5.863 -17.211 -6.820 1.00 90.94 108 VAL A O 1
ATOM 860 N N . LEU A 1 109 ? 5.451 -14.999 -6.784 1.00 87.75 109 LEU A N 1
ATOM 861 C CA . LEU A 1 109 ? 6.162 -14.689 -8.032 1.00 87.75 109 LEU A CA 1
ATOM 862 C C . LEU A 1 109 ? 7.624 -14.276 -7.812 1.00 87.75 109 LEU A C 1
ATOM 864 O O . LEU A 1 109 ? 8.496 -14.654 -8.586 1.00 87.75 109 LEU A O 1
ATOM 868 N N . ILE A 1 110 ? 7.891 -13.511 -6.754 1.00 87.19 110 ILE A N 1
ATOM 869 C CA . ILE A 1 110 ? 9.192 -12.933 -6.392 1.00 87.19 110 ILE A CA 1
ATOM 870 C C . ILE A 1 110 ? 9.406 -13.071 -4.869 1.00 87.19 110 ILE A C 1
ATOM 872 O O . ILE A 1 110 ? 9.270 -12.094 -4.115 1.00 87.19 110 ILE A O 1
ATOM 876 N N . PRO A 1 111 ? 9.744 -14.278 -4.379 1.00 84.31 111 PRO A N 1
ATOM 877 C CA . PRO A 1 111 ? 9.910 -14.521 -2.952 1.00 84.31 111 PRO A CA 1
ATOM 878 C C . PRO A 1 111 ? 10.962 -13.584 -2.350 1.00 84.31 111 PRO A C 1
ATOM 880 O O . PRO A 1 111 ? 12.141 -13.646 -2.697 1.00 84.31 111 PRO A O 1
ATOM 883 N N . ASN A 1 112 ? 10.547 -12.713 -1.430 1.00 86.75 112 ASN A N 1
ATOM 884 C CA . ASN A 1 112 ? 11.443 -11.767 -0.776 1.00 86.75 112 ASN A CA 1
ATOM 885 C C . ASN A 1 112 ? 11.085 -11.589 0.711 1.00 86.75 112 ASN A C 1
ATOM 887 O O . ASN A 1 112 ? 9.935 -11.746 1.128 1.00 86.75 112 ASN A O 1
ATOM 891 N N . GLY A 1 113 ? 12.092 -11.270 1.531 1.00 87.62 113 GLY A N 1
ATOM 892 C CA . GLY A 1 113 ? 11.923 -11.147 2.983 1.00 87.62 113 GLY A CA 1
ATOM 893 C C . GLY A 1 113 ? 11.037 -9.971 3.408 1.00 87.62 113 GLY A C 1
ATOM 894 O O . GLY A 1 113 ? 10.379 -10.046 4.445 1.00 87.62 113 GLY A O 1
ATOM 895 N N . LEU A 1 114 ? 10.972 -8.905 2.602 1.00 88.69 114 LEU A N 1
ATOM 896 C CA . LEU A 1 114 ? 10.135 -7.739 2.890 1.00 88.69 114 LEU A CA 1
ATOM 897 C C . LEU A 1 114 ? 8.648 -8.090 2.788 1.00 88.69 114 LEU A C 1
ATOM 899 O O . LEU A 1 114 ? 7.887 -7.751 3.695 1.00 88.69 114 LEU A O 1
ATOM 903 N N . SER A 1 115 ? 8.236 -8.835 1.762 1.00 90.75 115 SER A N 1
ATOM 904 C CA . SER A 1 115 ? 6.850 -9.270 1.587 1.00 90.75 115 SER A CA 1
ATOM 905 C C . SER A 1 115 ? 6.396 -10.191 2.717 1.00 90.75 115 SER A C 1
ATOM 907 O O . SER A 1 115 ? 5.236 -10.117 3.100 1.00 90.75 115 SER A O 1
ATOM 909 N N . ILE A 1 116 ? 7.285 -10.982 3.339 1.00 93.25 116 ILE A N 1
ATOM 910 C CA . ILE A 1 116 ? 6.945 -11.763 4.548 1.00 93.25 116 ILE A CA 1
ATOM 911 C C . ILE A 1 116 ? 6.572 -10.829 5.707 1.00 93.25 116 ILE A C 1
ATOM 913 O O . ILE A 1 116 ? 5.555 -11.028 6.375 1.00 93.25 116 ILE A O 1
ATOM 917 N N . ILE A 1 117 ? 7.377 -9.789 5.944 1.00 94.00 117 ILE A N 1
ATOM 918 C CA . ILE A 1 117 ? 7.125 -8.813 7.012 1.00 94.00 117 ILE A CA 1
ATOM 919 C C . ILE A 1 117 ? 5.808 -8.080 6.744 1.00 94.00 117 ILE A C 1
ATOM 921 O O . ILE A 1 117 ? 4.942 -8.022 7.620 1.00 94.00 117 ILE A O 1
ATOM 925 N N . TYR A 1 118 ? 5.622 -7.561 5.528 1.00 93.06 118 TYR A N 1
ATOM 926 C CA . TYR A 1 118 ? 4.405 -6.843 5.156 1.00 93.06 118 TYR A CA 1
ATOM 927 C C . TYR A 1 118 ? 3.165 -7.744 5.123 1.00 93.06 118 TYR A C 1
ATOM 929 O O . TYR A 1 118 ? 2.079 -7.273 5.457 1.00 93.06 118 TYR A O 1
ATOM 937 N N . PHE A 1 119 ? 3.310 -9.036 4.825 1.00 95.69 119 PHE A N 1
ATOM 938 C CA . PHE A 1 119 ? 2.229 -10.015 4.926 1.00 95.69 119 PHE A CA 1
ATOM 939 C C . PHE A 1 119 ? 1.744 -10.150 6.374 1.00 95.69 119 PHE A C 1
ATOM 941 O O . PHE A 1 119 ? 0.546 -10.049 6.648 1.00 95.69 119 PHE A O 1
ATOM 948 N N . ILE A 1 120 ? 2.674 -10.294 7.326 1.00 96.06 120 ILE A N 1
ATOM 949 C CA . ILE A 1 120 ? 2.346 -10.338 8.758 1.00 96.06 120 ILE A CA 1
ATOM 950 C C . ILE A 1 120 ? 1.677 -9.026 9.188 1.00 96.06 120 ILE A C 1
ATOM 952 O O . ILE A 1 120 ? 0.653 -9.052 9.873 1.00 96.06 120 ILE A O 1
ATOM 956 N N . LEU 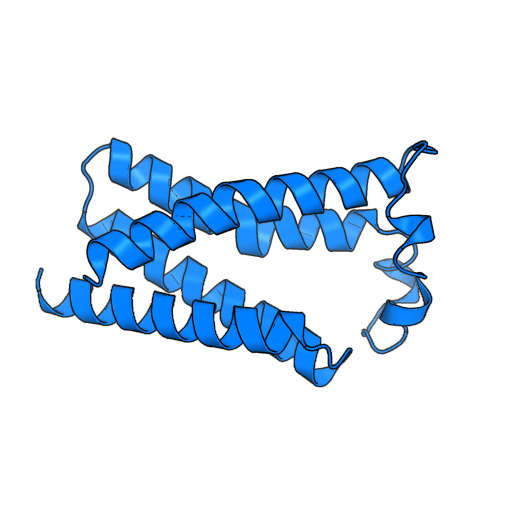A 1 121 ? 2.204 -7.874 8.762 1.00 95.38 121 LEU A N 1
ATOM 957 C CA . LEU A 1 121 ? 1.614 -6.570 9.077 1.00 95.38 121 LEU A CA 1
ATOM 958 C C . LEU A 1 121 ? 0.201 -6.408 8.494 1.00 95.38 121 LEU A C 1
ATOM 960 O O . LEU A 1 121 ? -0.687 -5.923 9.197 1.00 95.38 121 LEU A O 1
ATOM 964 N N . GLY A 1 122 ? -0.035 -6.860 7.261 1.00 94.94 122 GLY A N 1
ATOM 965 C CA . GLY A 1 122 ? -1.354 -6.864 6.624 1.00 94.94 122 GLY A CA 1
ATOM 966 C C . GLY A 1 122 ? -2.351 -7.760 7.354 1.00 94.94 122 GLY A C 1
ATOM 967 O O . GLY A 1 122 ? -3.470 -7.330 7.647 1.00 94.94 122 GLY A O 1
ATOM 968 N N . ALA A 1 123 ? -1.927 -8.961 7.758 1.00 96.50 123 ALA A N 1
ATOM 969 C CA . ALA A 1 123 ? -2.740 -9.862 8.572 1.0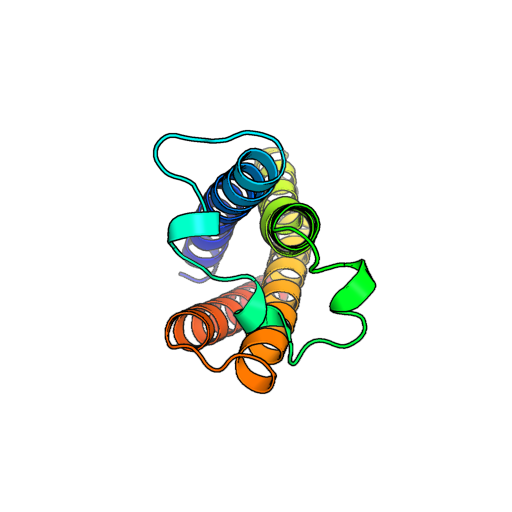0 96.50 123 ALA A CA 1
ATOM 970 C C . ALA A 1 123 ? -3.107 -9.220 9.917 1.00 96.50 123 ALA A C 1
ATOM 972 O O . ALA A 1 123 ? -4.273 -9.227 10.321 1.00 96.50 123 ALA A O 1
ATOM 973 N N . LEU A 1 124 ? -2.135 -8.605 10.596 1.00 96.38 124 LEU A N 1
ATOM 974 C CA . LEU A 1 124 ? -2.369 -7.895 11.852 1.00 96.38 124 LEU A CA 1
ATOM 975 C C . LEU A 1 124 ? -3.305 -6.694 11.666 1.00 96.38 124 LEU A C 1
ATOM 977 O O . LEU A 1 124 ? -4.154 -6.458 12.529 1.00 96.38 124 LEU A O 1
ATOM 981 N N . GLN A 1 125 ? -3.199 -5.959 10.553 1.00 95.62 125 GLN A N 1
ATOM 982 C CA . GLN A 1 125 ? -4.059 -4.808 10.254 1.00 95.62 125 GLN A CA 1
ATOM 983 C C . GLN A 1 125 ? -5.503 -5.260 10.039 1.00 95.62 125 GLN A C 1
ATOM 985 O O . GLN A 1 125 ? -6.422 -4.695 10.638 1.00 95.62 125 GLN A O 1
ATOM 990 N N . LEU A 1 126 ? -5.705 -6.336 9.275 1.00 96.56 126 LEU A N 1
ATOM 991 C CA . LEU A 1 126 ? -7.022 -6.928 9.064 1.00 96.56 126 LEU A CA 1
ATOM 992 C C . LEU A 1 126 ? -7.624 -7.452 10.375 1.00 96.56 126 LEU A C 1
ATOM 994 O O . LEU A 1 126 ? -8.769 -7.138 10.705 1.00 96.56 126 LEU A O 1
ATOM 998 N N . VAL A 1 127 ? -6.855 -8.198 11.174 1.00 96.31 127 VAL A N 1
ATOM 999 C CA . VAL A 1 127 ? -7.317 -8.705 12.476 1.00 96.31 127 VAL A CA 1
ATOM 1000 C C . VAL A 1 127 ? -7.667 -7.553 13.420 1.00 96.31 127 VAL A C 1
ATOM 1002 O O . VAL A 1 127 ? -8.683 -7.616 14.118 1.00 96.31 127 VAL A O 1
ATOM 1005 N N . ALA A 1 128 ? -6.868 -6.485 13.440 1.00 94.75 128 ALA A N 1
ATOM 1006 C CA . ALA A 1 128 ? -7.158 -5.294 14.227 1.00 94.75 128 ALA A CA 1
ATOM 1007 C C . ALA A 1 128 ? -8.471 -4.632 13.781 1.00 94.75 128 ALA A C 1
ATOM 1009 O O . ALA A 1 128 ? -9.307 -4.332 14.636 1.00 94.75 128 ALA A O 1
ATOM 1010 N N . ALA A 1 129 ? -8.697 -4.480 12.473 1.00 94.38 129 ALA A N 1
ATOM 1011 C CA . ALA A 1 129 ? -9.939 -3.943 11.920 1.00 94.38 129 ALA A CA 1
ATOM 1012 C C . ALA A 1 129 ? -11.163 -4.791 12.298 1.00 94.38 129 ALA A C 1
ATOM 1014 O O . ALA A 1 129 ? -12.155 -4.265 12.804 1.00 94.38 129 ALA A O 1
ATOM 1015 N N . LEU A 1 130 ? -11.075 -6.116 12.152 1.00 94.50 130 LEU A N 1
ATOM 1016 C CA . LEU A 1 130 ? -12.156 -7.035 12.515 1.00 94.50 130 LEU A CA 1
ATOM 1017 C C . LEU A 1 130 ? -12.461 -7.011 14.017 1.00 94.50 130 LEU A C 1
ATOM 1019 O O . LEU A 1 130 ? -13.626 -7.063 14.410 1.00 94.50 130 LEU A O 1
ATOM 1023 N N . ARG A 1 131 ? -11.436 -6.891 14.871 1.00 94.00 131 ARG A N 1
ATOM 1024 C CA . ARG A 1 131 ? -11.628 -6.731 16.321 1.00 94.00 131 ARG A CA 1
ATOM 1025 C C . ARG A 1 131 ? -12.335 -5.423 16.661 1.00 94.00 131 ARG A C 1
ATOM 1027 O O . ARG A 1 131 ? -13.221 -5.440 17.505 1.00 94.00 131 ARG A O 1
ATOM 1034 N N . MET A 1 132 ? -11.982 -4.319 16.002 1.00 92.81 132 MET A N 1
ATOM 1035 C CA . MET A 1 132 ? -12.656 -3.031 16.204 1.00 92.81 132 MET A CA 1
ATOM 1036 C C . MET A 1 132 ? -14.113 -3.070 15.739 1.00 92.81 132 MET A C 1
ATOM 1038 O O . MET A 1 132 ? -14.972 -2.528 16.423 1.00 92.81 132 MET A O 1
ATOM 1042 N N . LYS A 1 133 ? -14.404 -3.760 14.628 1.00 90.56 133 LYS A N 1
ATOM 1043 C CA . LYS A 1 133 ? -15.773 -3.919 14.116 1.00 90.56 133 LYS A CA 1
ATOM 1044 C C . LYS A 1 133 ? -16.694 -4.647 15.098 1.00 90.56 133 LYS A C 1
ATOM 1046 O O . LYS A 1 133 ? -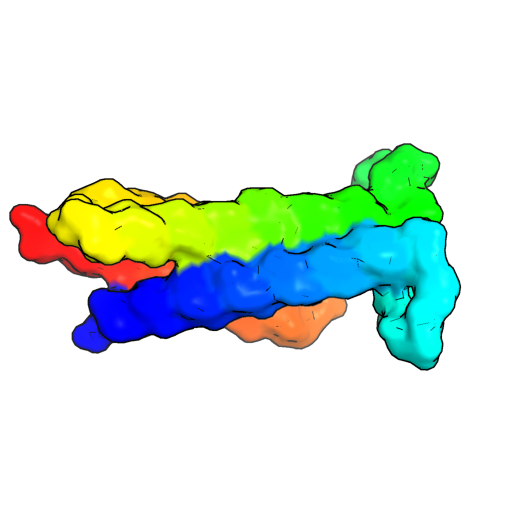17.862 -4.309 15.176 1.00 90.56 133 LYS A O 1
ATOM 1051 N N . LYS A 1 134 ? -16.177 -5.619 15.858 1.00 85.94 134 LYS A N 1
ATOM 1052 C CA . LYS A 1 134 ? -16.947 -6.340 16.893 1.00 85.94 134 LYS A CA 1
ATOM 1053 C C . LYS A 1 134 ? -17.263 -5.497 18.140 1.00 85.94 134 LYS A C 1
ATOM 1055 O O . LYS A 1 134 ? -17.983 -5.975 19.005 1.00 85.94 134 LYS A O 1
ATOM 1060 N N . GLN A 1 135 ? -16.660 -4.315 18.271 1.00 78.81 135 GLN A N 1
ATOM 1061 C CA . GLN A 1 135 ? -16.793 -3.420 19.429 1.00 78.81 135 GLN A CA 1
ATOM 1062 C C . GLN A 1 135 ? -17.604 -2.151 19.117 1.00 78.81 135 GLN A C 1
ATOM 1064 O O . GLN A 1 135 ? -17.713 -1.287 19.986 1.00 78.81 135 GLN A O 1
ATOM 1069 N N . LEU A 1 136 ? -18.077 -2.014 17.875 1.00 73.25 136 LEU A N 1
ATOM 1070 C CA . LEU A 1 136 ? -19.064 -1.020 17.452 1.00 73.25 136 LEU A CA 1
ATOM 1071 C C . LEU A 1 136 ? -20.466 -1.535 17.775 1.00 73.25 136 LEU A C 1
ATOM 1073 O O . LEU A 1 136 ? -21.294 -0.690 18.167 1.00 73.25 136 LEU A O 1
#

Secondary structure (DSSP, 8-state):
-HHHHHHHHHHHHHHHHHHHHHHHHHHHHS--SS-HHHHS-GGGGTTSTTHHHH-SSTHHHHHHHIIIIIHHHHHHHHHHHTT-HHHHHHHHHHHHHHHHHHHHHHHHHS--HHHHHHHHHHHHHHHHHHHHHTT-

Foldseek 3Di:
DLVVLLLVLLVVLLPVLLVQLVQQQCLQVDPDPDHPCVVDPLVLCVLPPPCVPQSPGSNNVSVCSCVLQNVLSVVLVVCVVVVNPLVNLVSLLSNLVSQLVVLVVCCVRPNDPVSVVSNVSSVSSNVSSVVVNVVD

Organism: NCBI:txid79604

pLDDT: mean 91.39, std 5.19, range [73.25, 97.31]

Sequence (136 aa):
MARKFSYFMNWLNGILAPLCGAWMMASALVSLPLSWNDWMPLSIYDPFPFHDVFFTSHFWPGLALLLVNGVPNIIALAVKSRGNESAWIAWCAIAGIMLLIWTITELVLIPNGLSIIYFILGALQLVAALRMKKQL